Protein AF-A0A350IXM2-F1 (afdb_monomer)

Sequence (153 aa):
MNRRLKMILTVLIIACGFTACWDAEQNRNKVTGVLQDESRSVVMELSAFDDQLTGILQTTTVLLDGYDQEALDQIYAQMEDTLDRYDGLHGVSCLYDSSDQKIVEIVDIDLQQVDLKMLQKEGILSFGTNTIPDGLSLSSSKEYLSNLGFVFD

Foldseek 3Di:
DDDPPPPPPPPPPPPPDPPPPVPVQPQWDWKWWWDDDPFKIKIWIFTDRPFFTFKIKIKIKGFCPPPDPVNVVVVVVVLVVVQVLQPPFWQWDWDWDDDPTMIIIIIMGGPVTGDQVSCVVSVVDDPVDPDDDPGDTNVVVVVVVVVVVIDMD

Nearest PDB structures (foldseek):
  2joe-assembly1_A  TM=8.025E-01  e=1.676E-05  Escherichia coli
  7du8-assembly1_A  TM=4.655E-01  e=2.274E-01  Homo sapiens
  7ju6-assembly1_A  TM=4.161E-01  e=2.403E-01  Homo sapiens
  6e95-assembly1_A  TM=3.811E-01  e=1.237E-01  Saccharomyces cerevisiae S288C
  2ivu-assembly1_A-2  TM=3.905E-01  e=3.350E-01  Homo sapiens

Solvent-accessible surface area (backbone atoms only — not comparable to full-atom values): 9037 Å² total; per-residue (Å²): 134,91,77,80,80,74,81,76,83,73,82,76,79,73,82,73,81,77,90,78,54,82,79,74,53,78,71,43,52,73,48,50,30,42,35,75,61,98,52,39,38,38,38,37,38,42,30,15,50,88,54,40,46,43,31,39,38,36,38,39,37,37,50,44,81,93,59,51,72,70,58,49,52,52,51,52,52,53,48,52,59,47,47,63,69,44,53,92,41,58,40,45,47,74,48,77,50,79,55,95,58,33,40,36,39,38,38,40,36,36,57,82,59,40,57,69,68,55,36,40,74,73,65,76,44,80,74,94,54,96,63,82,65,97,65,51,43,44,66,61,48,51,51,54,40,41,76,73,59,31,48,67,122

pLDDT: mean 78.03, std 19.32, range [28.75, 94.19]

Mean predicted aligned error: 9.98 Å

Structure (mmCIF, N/CA/C/O backbone):
data_AF-A0A350IXM2-F1
#
_entry.id   AF-A0A350IXM2-F1
#
loop_
_atom_site.group_PDB
_atom_site.id
_atom_site.type_symbol
_atom_site.label_atom_id
_atom_site.label_alt_id
_atom_site.label_comp_id
_atom_site.label_asym_id
_atom_site.label_entity_id
_atom_site.label_seq_id
_atom_site.pdbx_PDB_ins_code
_atom_site.Cartn_x
_atom_site.Cartn_y
_atom_site.Cartn_z
_atom_site.occupancy
_atom_site.B_iso_or_equiv
_atom_site.auth_seq_id
_atom_site.auth_comp_id
_atom_site.auth_asym_id
_atom_site.auth_atom_id
_atom_site.pdbx_PDB_model_num
ATOM 1 N N . MET A 1 1 ? -39.084 -5.644 18.969 1.00 32.41 1 MET A N 1
ATOM 2 C CA . MET A 1 1 ? -38.897 -7.101 18.806 1.00 32.41 1 MET A CA 1
ATOM 3 C C . MET A 1 1 ? -37.463 -7.316 18.363 1.00 32.41 1 MET A C 1
ATOM 5 O O . MET A 1 1 ? -37.099 -6.903 17.273 1.00 32.41 1 MET A O 1
ATOM 9 N N . ASN A 1 2 ? -36.643 -7.827 19.277 1.00 34.50 2 ASN A N 1
ATOM 10 C CA . ASN A 1 2 ? -35.192 -7.926 19.151 1.00 34.50 2 ASN A CA 1
ATOM 11 C C . ASN A 1 2 ? -34.802 -8.912 18.046 1.00 34.50 2 ASN A C 1
ATOM 13 O O . ASN A 1 2 ? -35.126 -10.095 18.143 1.00 34.50 2 ASN A O 1
ATOM 17 N N . ARG A 1 3 ? -34.027 -8.464 17.060 1.00 33.81 3 ARG A N 1
ATOM 18 C CA . ARG A 1 3 ? -33.154 -9.347 16.284 1.00 33.81 3 ARG A CA 1
ATOM 19 C C . ARG A 1 3 ? -31.732 -8.860 16.486 1.00 33.81 3 ARG A C 1
ATOM 21 O O . ARG A 1 3 ? -31.262 -7.959 15.811 1.00 33.81 3 ARG A O 1
ATOM 28 N N . ARG A 1 4 ? -31.109 -9.436 17.515 1.00 33.31 4 ARG A N 1
ATOM 29 C CA . ARG A 1 4 ? -29.679 -9.332 17.786 1.00 33.31 4 ARG A CA 1
ATOM 30 C C . ARG A 1 4 ? -28.943 -9.765 16.520 1.00 33.31 4 ARG A C 1
ATOM 32 O O . ARG A 1 4 ? -29.019 -10.942 16.164 1.00 33.31 4 ARG A O 1
ATOM 39 N N . LEU A 1 5 ? -28.297 -8.816 15.849 1.00 32.78 5 LEU A N 1
ATOM 40 C CA . LEU A 1 5 ? -27.313 -9.081 14.812 1.00 32.78 5 LEU A CA 1
ATOM 41 C C . LEU A 1 5 ? -26.166 -9.802 15.527 1.00 32.78 5 LEU A C 1
ATOM 43 O O . LEU A 1 5 ? -25.426 -9.214 16.310 1.00 32.78 5 LEU A O 1
ATOM 47 N N . LYS A 1 6 ? -26.141 -11.131 15.417 1.00 31.08 6 LYS A N 1
ATOM 48 C CA . LYS A 1 6 ? -25.039 -11.927 15.942 1.00 31.08 6 LYS A CA 1
ATOM 49 C C . LYS A 1 6 ? -23.848 -11.626 15.043 1.00 31.08 6 LYS A C 1
ATOM 51 O O . LYS A 1 6 ? -23.822 -12.093 13.913 1.00 31.08 6 LYS A O 1
ATOM 56 N N . MET A 1 7 ? -22.928 -10.824 15.564 1.00 34.19 7 MET A N 1
ATOM 57 C CA . MET A 1 7 ? -21.559 -10.650 15.095 1.00 34.19 7 MET A CA 1
ATOM 58 C C . MET A 1 7 ? -20.951 -12.052 14.936 1.00 34.19 7 MET A C 1
ATOM 60 O O . MET A 1 7 ? -20.631 -12.723 15.920 1.00 34.19 7 MET A O 1
ATOM 64 N N . ILE A 1 8 ? -20.941 -12.571 13.707 1.00 36.84 8 ILE A N 1
ATOM 65 C CA . ILE A 1 8 ? -20.264 -13.825 13.387 1.00 36.84 8 ILE A CA 1
ATOM 66 C C . ILE A 1 8 ? -18.793 -13.450 13.253 1.00 36.84 8 ILE A C 1
ATOM 68 O O . ILE A 1 8 ? -18.336 -13.031 12.195 1.00 36.84 8 ILE A O 1
ATOM 72 N N . LEU A 1 9 ? -18.082 -13.587 14.369 1.00 36.12 9 LEU A N 1
ATOM 73 C CA . LEU A 1 9 ? -16.632 -13.657 14.440 1.00 36.12 9 LEU A CA 1
ATOM 74 C C . LEU A 1 9 ? -16.180 -14.882 13.625 1.00 36.12 9 LEU A C 1
ATOM 76 O O . LEU A 1 9 ? -16.001 -15.975 14.165 1.00 36.12 9 LEU A O 1
ATOM 80 N N . THR A 1 10 ? -16.068 -14.728 12.307 1.00 34.91 10 THR A N 1
ATOM 81 C CA . THR A 1 10 ? -15.399 -15.715 11.458 1.00 34.91 10 THR A CA 1
ATOM 82 C C . THR A 1 10 ? -13.919 -15.393 11.518 1.00 34.91 10 THR A C 1
ATOM 84 O O . THR A 1 10 ? -13.411 -14.596 10.740 1.00 34.91 10 THR A O 1
ATOM 87 N N . VAL A 1 11 ? -13.236 -16.007 12.482 1.00 36.84 11 VAL A N 1
ATOM 88 C CA . VAL A 1 11 ? -11.777 -16.114 12.498 1.00 36.84 11 VAL A CA 1
ATOM 89 C C . VAL A 1 11 ? -11.377 -16.945 11.275 1.00 36.84 11 VAL A C 1
ATOM 91 O O . VAL A 1 11 ? -11.243 -18.166 11.342 1.00 36.84 11 VAL A O 1
ATOM 94 N N . LEU A 1 12 ? -11.247 -16.289 10.124 1.00 28.75 12 LEU A N 1
ATOM 95 C CA . LEU A 1 12 ? -10.567 -16.824 8.953 1.00 28.75 12 LEU A CA 1
ATOM 96 C C . LEU A 1 12 ? -9.069 -16.643 9.197 1.00 28.75 12 LEU A C 1
ATOM 98 O O . LEU A 1 12 ? -8.420 -15.779 8.622 1.00 28.75 12 LEU A O 1
ATOM 102 N N . ILE A 1 13 ? -8.505 -17.500 10.058 1.00 38.59 13 ILE A N 1
ATOM 103 C CA . ILE A 1 13 ? -7.075 -17.816 9.994 1.00 38.59 13 ILE A CA 1
ATOM 104 C C . ILE A 1 13 ? -6.891 -18.593 8.691 1.00 38.59 13 ILE A C 1
ATOM 106 O O . ILE A 1 13 ? -6.834 -19.822 8.662 1.00 38.59 13 ILE A O 1
ATOM 110 N N . ILE A 1 14 ? -6.846 -17.863 7.582 1.00 37.28 14 ILE A N 1
ATOM 111 C CA . ILE A 1 14 ? -6.177 -18.339 6.391 1.00 37.28 14 ILE A CA 1
ATOM 112 C C . ILE A 1 14 ? -4.697 -18.084 6.657 1.00 37.28 14 ILE A C 1
ATOM 114 O O . ILE A 1 14 ? -4.131 -17.052 6.312 1.00 37.28 14 ILE A O 1
ATOM 118 N N . ALA A 1 15 ? -4.065 -19.058 7.308 1.00 39.84 15 ALA A N 1
ATOM 119 C CA . ALA A 1 15 ? -2.632 -19.258 7.201 1.00 39.84 15 ALA A CA 1
ATOM 120 C C . ALA A 1 15 ? -2.325 -19.677 5.750 1.00 39.84 15 ALA A C 1
ATOM 122 O O . ALA A 1 15 ? -2.051 -20.842 5.471 1.00 39.84 15 ALA A O 1
ATOM 123 N N . CYS A 1 16 ? -2.436 -18.743 4.802 1.00 38.12 16 CYS A N 1
ATOM 124 C CA . CYS A 1 16 ? -1.935 -18.935 3.449 1.00 38.12 16 CYS A CA 1
ATOM 125 C C . CYS A 1 16 ? -0.438 -18.674 3.495 1.00 38.12 16 CYS A C 1
ATOM 127 O O . CYS A 1 16 ? 0.036 -17.554 3.329 1.00 38.12 16 CYS A O 1
ATOM 129 N N . GLY A 1 17 ? 0.308 -19.745 3.748 1.00 44.34 17 GLY A N 1
ATOM 130 C CA . GLY A 1 17 ? 1.700 -19.795 3.357 1.00 44.34 17 GLY A CA 1
ATOM 131 C C . GLY A 1 17 ? 1.810 -19.540 1.855 1.00 44.34 17 GLY A C 1
ATOM 132 O O . GLY A 1 17 ? 1.419 -20.381 1.054 1.00 44.34 17 GLY A O 1
ATOM 133 N N . PHE A 1 18 ? 2.396 -18.406 1.493 1.00 39.88 18 PHE A N 1
ATOM 134 C CA . PHE A 1 18 ? 3.060 -18.215 0.209 1.00 39.88 18 PHE A CA 1
ATOM 135 C C . PHE A 1 18 ? 4.570 -18.118 0.443 1.00 39.88 18 PHE A C 1
ATOM 137 O O . PHE A 1 18 ? 5.228 -17.161 0.064 1.00 39.88 18 PHE A O 1
ATOM 144 N N . THR A 1 19 ? 5.166 -19.156 1.037 1.00 39.72 19 THR A N 1
ATOM 145 C CA . THR A 1 19 ? 6.599 -19.424 0.838 1.00 39.72 19 THR A CA 1
ATOM 146 C C . THR A 1 19 ? 6.764 -20.161 -0.490 1.00 39.72 19 THR A C 1
ATOM 148 O O . THR A 1 19 ? 7.110 -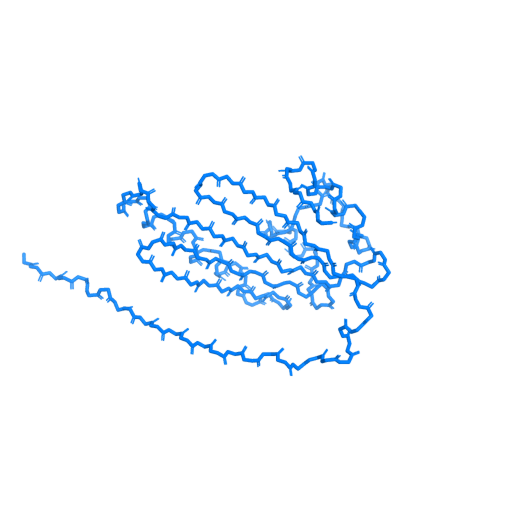21.341 -0.528 1.00 39.72 19 THR A O 1
ATOM 151 N N . ALA A 1 20 ? 6.428 -19.495 -1.589 1.00 41.78 20 ALA A N 1
ATOM 152 C CA . ALA A 1 20 ? 6.587 -20.035 -2.933 1.00 41.78 20 ALA A CA 1
ATOM 153 C C . ALA A 1 20 ? 7.140 -18.967 -3.881 1.00 41.78 20 ALA A C 1
ATOM 155 O O . ALA A 1 20 ? 6.554 -18.699 -4.918 1.00 41.78 20 ALA A O 1
ATOM 156 N N . CYS A 1 21 ? 8.277 -18.362 -3.516 1.00 43.97 21 CYS A N 1
ATOM 157 C CA . CYS A 1 21 ? 9.239 -17.801 -4.474 1.00 43.97 21 CYS A CA 1
ATOM 158 C C . CYS A 1 21 ? 10.610 -17.518 -3.822 1.00 43.97 21 CYS A C 1
ATOM 160 O O . CYS A 1 21 ? 11.189 -16.453 -3.992 1.00 43.97 21 CYS A O 1
ATOM 162 N N . TRP A 1 22 ? 11.157 -18.486 -3.074 1.00 42.41 22 TRP A N 1
ATOM 163 C CA . TRP A 1 22 ? 12.416 -18.321 -2.321 1.00 42.41 22 TRP A CA 1
ATOM 164 C C . TRP A 1 22 ? 13.638 -17.956 -3.195 1.00 42.41 22 TRP A C 1
ATOM 166 O O . TRP A 1 22 ? 14.584 -17.350 -2.701 1.00 42.41 22 TRP A O 1
ATOM 176 N N . ASP A 1 23 ? 13.632 -18.283 -4.491 1.00 38.38 23 ASP A N 1
ATOM 177 C CA . ASP A 1 23 ? 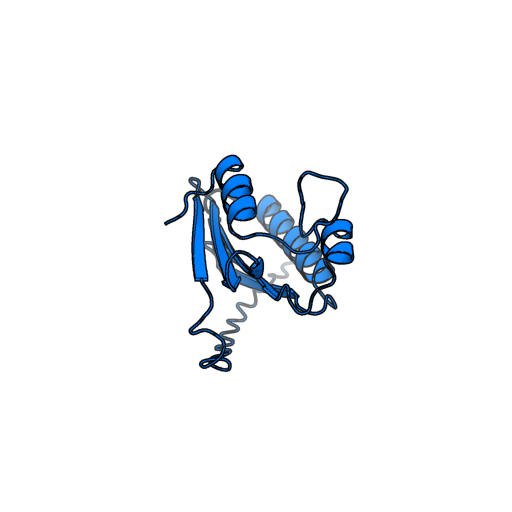14.802 -18.089 -5.367 1.00 38.38 23 ASP A CA 1
ATOM 178 C C . ASP A 1 23 ? 14.772 -16.764 -6.162 1.00 38.38 23 ASP A C 1
ATOM 180 O O . ASP A 1 23 ? 15.815 -16.222 -6.515 1.00 38.38 23 ASP A O 1
ATOM 184 N N . ALA A 1 24 ? 13.589 -16.174 -6.389 1.00 47.06 24 ALA A N 1
ATOM 185 C CA . ALA A 1 24 ? 13.444 -14.865 -7.050 1.00 47.06 24 ALA A CA 1
ATOM 186 C C . ALA A 1 24 ? 13.538 -13.678 -6.069 1.00 47.06 24 ALA A C 1
ATOM 188 O O . ALA A 1 24 ? 13.620 -12.518 -6.472 1.00 47.06 24 ALA A O 1
ATOM 189 N N . GLU A 1 25 ? 13.491 -13.952 -4.767 1.00 52.06 25 GLU A N 1
ATOM 190 C CA . GLU A 1 25 ? 13.452 -12.941 -3.711 1.00 52.06 25 GLU A CA 1
ATOM 191 C C . GLU A 1 25 ? 14.849 -12.506 -3.242 1.00 52.06 25 GLU A C 1
ATOM 193 O O . GLU A 1 25 ? 15.000 -11.395 -2.744 1.00 52.06 25 GLU A O 1
ATOM 198 N N . GLN A 1 26 ? 15.894 -13.310 -3.491 1.00 47.72 26 GLN A N 1
ATOM 199 C CA . GLN A 1 26 ? 17.263 -13.009 -3.039 1.00 47.72 26 GLN A CA 1
ATOM 200 C C . GLN A 1 26 ? 17.929 -11.804 -3.725 1.00 47.72 26 GLN A C 1
ATOM 202 O O . GLN A 1 26 ? 18.882 -11.264 -3.173 1.00 47.72 26 GLN A O 1
ATOM 207 N N . ASN A 1 27 ? 17.439 -11.358 -4.887 1.00 53.19 27 ASN A N 1
ATOM 208 C CA . ASN A 1 27 ? 18.012 -10.220 -5.624 1.00 53.19 27 ASN A CA 1
ATOM 209 C C . ASN A 1 27 ? 17.127 -8.966 -5.606 1.00 53.19 27 ASN A C 1
ATOM 211 O O . ASN A 1 27 ? 17.398 -8.023 -6.349 1.00 53.19 27 ASN A O 1
ATOM 215 N N . ARG A 1 28 ? 16.051 -8.952 -4.807 1.00 67.81 28 ARG A N 1
ATOM 216 C CA . ARG A 1 28 ? 15.182 -7.779 -4.705 1.00 67.81 28 ARG A CA 1
ATOM 217 C C . ARG A 1 28 ? 15.594 -6.912 -3.525 1.00 67.81 28 ARG A C 1
ATOM 219 O O . ARG A 1 28 ? 15.583 -7.360 -2.382 1.00 67.81 28 ARG A O 1
ATOM 226 N N . ASN A 1 29 ? 15.924 -5.658 -3.814 1.00 81.81 29 ASN A N 1
ATOM 227 C CA . ASN A 1 29 ? 16.052 -4.630 -2.794 1.00 81.81 29 ASN A CA 1
ATOM 228 C C . ASN A 1 29 ? 14.665 -4.425 -2.181 1.00 81.81 29 ASN A C 1
ATOM 230 O O . ASN A 1 29 ? 13.717 -4.114 -2.904 1.00 81.81 29 ASN A O 1
ATOM 234 N N . LYS A 1 30 ? 14.544 -4.614 -0.868 1.00 88.12 30 LYS A N 1
ATOM 235 C CA . LYS A 1 30 ? 13.342 -4.270 -0.110 1.00 88.12 30 LYS A CA 1
ATOM 236 C C . LYS A 1 30 ? 13.646 -3.066 0.765 1.00 88.12 30 LYS A C 1
ATOM 238 O O . LYS A 1 30 ? 14.676 -3.047 1.433 1.00 88.12 30 LYS A O 1
ATOM 243 N N . VAL A 1 31 ? 12.766 -2.074 0.736 1.00 91.56 31 VAL A N 1
ATOM 244 C CA . VAL A 1 31 ? 12.837 -0.902 1.616 1.00 91.56 31 VAL A CA 1
ATOM 245 C C . VAL A 1 31 ? 11.486 -0.740 2.287 1.00 91.56 31 VAL A C 1
ATOM 247 O O . VAL A 1 31 ? 10.459 -0.863 1.616 1.00 91.56 31 VAL A O 1
ATOM 250 N N . THR A 1 32 ? 11.493 -0.442 3.583 1.00 93.50 32 THR A N 1
ATOM 251 C CA . THR A 1 32 ? 10.269 -0.293 4.365 1.00 93.50 32 THR A CA 1
ATOM 252 C C . THR A 1 32 ? 10.090 1.157 4.780 1.00 93.50 32 THR A C 1
ATOM 254 O O . THR A 1 32 ? 10.948 1.745 5.430 1.00 93.50 32 THR A O 1
ATOM 257 N N . GLY A 1 33 ? 8.965 1.747 4.392 1.00 91.19 33 GLY A N 1
ATOM 258 C CA . GLY A 1 33 ? 8.527 3.059 4.845 1.00 91.19 33 GLY A CA 1
ATOM 259 C C . GLY A 1 33 ? 7.405 2.930 5.865 1.00 91.19 33 GLY A C 1
ATOM 260 O O . GLY A 1 33 ? 6.499 2.117 5.690 1.00 91.19 33 GLY A O 1
ATOM 261 N N . VAL A 1 34 ? 7.417 3.769 6.896 1.00 94.19 34 VAL A N 1
ATOM 262 C CA . VAL A 1 34 ? 6.344 3.844 7.894 1.00 94.19 34 VAL A CA 1
ATOM 263 C C . VAL A 1 34 ? 5.807 5.267 7.977 1.00 94.19 34 VAL A C 1
ATOM 265 O O . VAL A 1 34 ? 6.568 6.220 8.136 1.00 94.19 34 VAL A O 1
ATOM 268 N N . LEU A 1 35 ? 4.487 5.405 7.899 1.00 91.56 35 LEU A N 1
ATOM 269 C CA . LEU A 1 35 ? 3.744 6.614 8.237 1.00 91.56 35 LEU A CA 1
ATOM 270 C C . LEU A 1 35 ? 2.846 6.286 9.429 1.00 91.56 35 LEU A C 1
ATOM 272 O O . LEU A 1 35 ? 2.019 5.382 9.344 1.00 91.56 35 LEU A O 1
ATOM 276 N N . GLN A 1 36 ? 3.001 7.001 10.539 1.00 92.19 36 GLN A N 1
ATOM 277 C CA . GLN A 1 36 ? 2.268 6.701 11.766 1.00 92.19 36 GLN A CA 1
ATOM 278 C C . GLN A 1 36 ? 1.753 7.970 12.445 1.00 92.19 36 GLN A C 1
ATOM 280 O O . GLN A 1 36 ? 2.505 8.923 12.649 1.00 92.19 36 GLN A O 1
ATOM 285 N N . ASP A 1 37 ? 0.481 7.937 12.834 1.00 88.81 37 ASP A N 1
ATOM 286 C CA . ASP A 1 37 ? -0.156 8.873 13.758 1.00 88.81 37 ASP A CA 1
ATOM 287 C C . ASP A 1 37 ? -0.729 8.125 14.983 1.00 88.81 37 ASP A C 1
ATOM 289 O O . ASP A 1 37 ? -0.468 6.936 15.181 1.00 88.81 37 ASP A O 1
ATOM 293 N N . GLU A 1 38 ? -1.460 8.829 15.854 1.00 87.50 38 GLU A N 1
ATOM 294 C CA . GLU A 1 38 ? -1.985 8.274 17.112 1.00 87.50 38 GLU A CA 1
ATOM 295 C C . GLU A 1 38 ? -2.981 7.118 16.914 1.00 87.50 38 GLU A C 1
ATOM 297 O O . GLU A 1 38 ? -3.079 6.238 17.769 1.00 87.50 38 GLU A O 1
ATOM 302 N N . SER A 1 39 ? -3.712 7.104 15.798 1.00 86.31 39 SER A N 1
ATOM 303 C CA . SER A 1 39 ? -4.822 6.175 15.541 1.00 86.31 39 SER A CA 1
ATOM 304 C C . SER A 1 39 ? -4.595 5.274 14.330 1.00 86.31 39 SER A C 1
ATOM 306 O O . SER A 1 39 ? -5.294 4.274 14.164 1.00 86.31 39 SER A O 1
ATOM 308 N N . ARG A 1 40 ? -3.616 5.603 13.487 1.00 89.69 40 ARG A N 1
ATOM 309 C CA . ARG A 1 40 ? -3.357 4.930 12.222 1.00 89.69 40 ARG A CA 1
ATOM 310 C C . ARG A 1 40 ? -1.866 4.703 12.008 1.00 89.69 40 ARG A C 1
ATOM 312 O O . ARG A 1 40 ? -1.034 5.572 12.247 1.00 89.69 40 ARG A O 1
ATOM 319 N N . SER A 1 41 ? -1.537 3.530 11.484 1.00 93.06 41 SER A N 1
ATOM 320 C CA . SER A 1 41 ? -0.210 3.207 10.966 1.00 93.06 41 SER A CA 1
ATOM 321 C C . SER A 1 41 ? -0.337 2.694 9.539 1.00 93.06 41 SER A C 1
ATOM 323 O O . SER A 1 41 ? -1.229 1.904 9.243 1.00 93.06 41 SER A O 1
ATOM 325 N N . VAL A 1 42 ? 0.534 3.152 8.649 1.00 92.88 42 VAL A N 1
ATOM 326 C CA . VAL A 1 42 ? 0.679 2.644 7.288 1.00 92.88 42 VAL A CA 1
ATOM 327 C C . VAL A 1 42 ? 2.126 2.216 7.114 1.00 92.88 42 VAL A C 1
ATOM 329 O O . VAL A 1 42 ? 3.040 3.034 7.209 1.00 92.88 42 VAL A O 1
ATOM 332 N N . VAL A 1 43 ? 2.331 0.932 6.853 1.00 93.31 43 VAL A N 1
ATOM 333 C CA . VAL A 1 43 ? 3.634 0.357 6.515 1.00 93.31 43 VAL A CA 1
ATOM 334 C C . VAL A 1 43 ? 3.631 0.045 5.027 1.00 93.31 43 VAL A C 1
ATOM 336 O O . VAL A 1 43 ? 2.710 -0.606 4.545 1.00 93.31 43 VAL A O 1
ATOM 339 N N . MET A 1 44 ? 4.640 0.517 4.303 1.00 92.38 44 MET A N 1
ATOM 340 C CA . MET A 1 44 ? 4.830 0.233 2.885 1.00 92.38 44 MET A CA 1
ATOM 341 C C . MET A 1 44 ? 6.169 -0.446 2.651 1.00 92.38 44 MET A C 1
ATOM 343 O O . MET A 1 44 ? 7.217 0.152 2.880 1.00 92.38 44 MET A O 1
ATOM 347 N N . GLU A 1 45 ? 6.133 -1.674 2.151 1.00 93.50 45 GLU A N 1
ATOM 348 C CA . GLU A 1 45 ? 7.309 -2.392 1.682 1.00 93.50 45 GLU A CA 1
ATOM 349 C C . GLU A 1 45 ? 7.398 -2.271 0.160 1.00 93.50 45 GLU A C 1
ATOM 351 O O . GLU A 1 45 ? 6.501 -2.681 -0.581 1.00 93.50 45 GLU A O 1
ATOM 356 N N . LEU A 1 46 ? 8.500 -1.699 -0.317 1.00 92.50 46 LEU A N 1
ATOM 357 C CA . LEU A 1 46 ? 8.784 -1.531 -1.737 1.00 92.50 46 LEU A CA 1
ATOM 358 C C . LEU A 1 46 ? 9.819 -2.566 -2.163 1.00 92.50 46 LEU A C 1
ATOM 360 O O . LEU A 1 46 ? 10.947 -2.546 -1.673 1.00 92.50 46 LEU A O 1
ATOM 364 N N . SER A 1 47 ? 9.447 -3.449 -3.089 1.00 92.69 47 SER A N 1
ATOM 365 C CA . SER A 1 47 ? 10.351 -4.450 -3.664 1.00 92.69 47 SER A CA 1
ATOM 366 C C . SER A 1 47 ? 10.843 -3.992 -5.030 1.00 92.69 47 SER A C 1
ATOM 368 O O . SER A 1 47 ? 10.029 -3.728 -5.912 1.00 92.69 47 SER A O 1
ATOM 370 N N . ALA A 1 48 ? 12.154 -3.960 -5.256 1.00 91.81 48 ALA A N 1
ATOM 371 C CA . ALA A 1 48 ? 12.761 -3.493 -6.503 1.00 91.81 48 ALA A CA 1
ATOM 372 C C . ALA A 1 48 ? 13.860 -4.428 -7.015 1.00 91.81 48 ALA A C 1
ATOM 374 O O . ALA A 1 48 ? 14.563 -5.054 -6.226 1.00 91.81 48 ALA A O 1
ATOM 375 N N . PHE A 1 49 ? 14.045 -4.475 -8.333 1.00 90.25 49 PHE A N 1
ATOM 376 C CA . PHE A 1 49 ? 15.261 -4.988 -8.961 1.00 90.25 49 PHE A CA 1
ATOM 377 C C . PHE A 1 49 ? 16.042 -3.794 -9.516 1.00 90.25 49 PHE A C 1
ATOM 379 O O . PHE A 1 49 ? 15.479 -2.982 -10.252 1.00 90.25 49 PHE A O 1
ATOM 386 N N . ASP A 1 50 ? 17.309 -3.655 -9.126 1.00 88.75 50 ASP A N 1
ATOM 387 C CA . ASP A 1 50 ? 18.067 -2.408 -9.267 1.00 88.75 50 ASP A CA 1
ATOM 388 C C . ASP A 1 50 ? 17.292 -1.214 -8.669 1.00 88.75 50 ASP A C 1
ATOM 390 O O . ASP A 1 50 ? 17.041 -1.193 -7.460 1.00 88.75 50 ASP A O 1
ATOM 394 N N . ASP A 1 51 ? 16.899 -0.241 -9.496 1.00 90.06 51 ASP A N 1
ATOM 395 C CA . ASP A 1 51 ? 16.061 0.900 -9.106 1.00 90.06 51 ASP A CA 1
ATOM 396 C C . ASP A 1 51 ? 14.622 0.775 -9.626 1.00 90.06 51 ASP A C 1
ATOM 398 O O . ASP A 1 51 ? 13.843 1.696 -9.452 1.00 90.06 51 ASP A O 1
ATOM 402 N N . GLN A 1 52 ? 14.230 -0.330 -10.265 1.00 90.31 52 GLN A N 1
ATOM 403 C CA . GLN A 1 52 ? 12.875 -0.504 -10.791 1.00 90.31 52 GLN A CA 1
ATOM 404 C C . GLN A 1 52 ? 12.007 -1.284 -9.801 1.00 90.31 52 GLN A C 1
ATOM 406 O O . GLN A 1 52 ? 12.316 -2.427 -9.457 1.00 90.31 52 GLN A O 1
ATOM 411 N N . LEU A 1 53 ? 10.892 -0.694 -9.363 1.00 90.50 53 LEU A N 1
ATOM 412 C CA . LEU A 1 53 ? 9.916 -1.374 -8.520 1.00 90.50 53 LEU A CA 1
ATOM 413 C C . LEU A 1 53 ? 9.300 -2.570 -9.252 1.00 90.50 53 LEU A C 1
ATOM 415 O O . LEU A 1 53 ? 8.948 -2.522 -10.429 1.00 90.50 53 LEU A O 1
ATOM 419 N N . THR A 1 54 ? 9.145 -3.640 -8.490 1.00 91.31 54 THR A N 1
ATOM 420 C CA . THR A 1 54 ? 8.563 -4.921 -8.893 1.00 91.31 54 THR A CA 1
ATOM 421 C C . THR A 1 54 ? 7.361 -5.296 -8.037 1.00 91.31 54 THR A C 1
ATOM 423 O O . THR A 1 54 ? 6.536 -6.075 -8.490 1.00 91.31 54 THR A O 1
ATOM 426 N N . GLY A 1 55 ? 7.225 -4.727 -6.837 1.00 91.75 55 GLY A N 1
ATOM 427 C CA . GLY A 1 55 ? 6.063 -4.957 -5.991 1.00 91.75 55 GLY A CA 1
ATOM 428 C C . GLY A 1 55 ? 5.916 -3.918 -4.889 1.00 91.75 55 GLY A C 1
ATOM 429 O O . GLY A 1 55 ? 6.895 -3.272 -4.498 1.00 91.75 55 GLY A O 1
ATOM 430 N N . ILE A 1 56 ? 4.685 -3.771 -4.412 1.00 91.94 56 ILE A N 1
ATOM 431 C CA . ILE A 1 56 ? 4.306 -2.896 -3.302 1.00 91.94 56 ILE A CA 1
ATOM 432 C C . ILE A 1 56 ? 3.445 -3.719 -2.350 1.00 91.94 56 ILE A C 1
ATOM 434 O O . ILE A 1 56 ? 2.408 -4.227 -2.764 1.00 91.94 56 ILE A O 1
ATOM 438 N N . LEU A 1 57 ? 3.842 -3.795 -1.081 1.00 93.31 57 LEU A N 1
ATOM 439 C CA . LEU A 1 57 ? 2.992 -4.305 -0.010 1.00 93.31 57 LEU A CA 1
ATOM 440 C C . LEU A 1 57 ? 2.663 -3.157 0.941 1.00 93.31 57 LEU A C 1
ATOM 442 O O . LEU A 1 57 ? 3.548 -2.618 1.600 1.00 93.31 57 LEU A O 1
ATOM 446 N N . GLN A 1 58 ? 1.391 -2.785 1.023 1.00 91.81 58 GLN A N 1
ATOM 447 C CA . GLN A 1 58 ? 0.891 -1.803 1.975 1.00 91.81 58 GLN A CA 1
ATOM 448 C C . GLN A 1 58 ? 0.115 -2.515 3.078 1.00 91.81 58 GLN A C 1
ATOM 450 O O . GLN A 1 58 ? -0.814 -3.266 2.805 1.00 91.81 58 GLN A O 1
ATOM 455 N N . THR A 1 59 ? 0.453 -2.233 4.331 1.00 92.25 59 THR A N 1
ATOM 456 C CA . THR A 1 59 ? -0.338 -2.626 5.496 1.00 92.25 59 THR A CA 1
ATOM 457 C C . THR A 1 59 ? -0.842 -1.376 6.205 1.00 92.25 59 THR A C 1
ATOM 459 O O . THR A 1 59 ? -0.052 -0.646 6.804 1.00 92.25 59 THR A O 1
ATOM 462 N N . THR A 1 60 ? -2.150 -1.130 6.168 1.00 90.94 60 THR A N 1
ATOM 463 C CA . THR A 1 60 ? -2.796 -0.065 6.946 1.00 90.94 60 THR A CA 1
ATOM 464 C C . THR A 1 60 ? -3.393 -0.669 8.210 1.00 90.94 60 THR A C 1
ATOM 466 O O . THR A 1 60 ? -4.176 -1.604 8.141 1.00 90.94 60 THR A O 1
ATOM 469 N N . THR A 1 61 ? -3.073 -0.131 9.380 1.00 92.19 61 THR A N 1
ATOM 470 C CA . THR A 1 61 ? -3.731 -0.460 10.649 1.00 92.19 61 THR A CA 1
ATOM 471 C C . THR A 1 61 ? -4.455 0.770 11.174 1.00 92.19 61 THR A C 1
ATOM 473 O O . THR A 1 61 ? -3.840 1.826 11.300 1.00 92.19 61 THR A O 1
ATOM 476 N N . VAL A 1 62 ? -5.731 0.625 11.521 1.00 90.50 62 VAL A N 1
ATOM 477 C CA . VAL A 1 62 ? -6.554 1.657 12.164 1.00 90.50 62 VAL A CA 1
ATOM 478 C C . VAL A 1 62 ? -7.005 1.139 13.524 1.00 90.50 62 VAL A C 1
ATOM 480 O O . VAL A 1 62 ? -7.601 0.066 13.611 1.00 90.50 62 VAL A O 1
ATOM 483 N N . LEU A 1 63 ? -6.706 1.881 14.587 1.00 91.69 63 LEU A N 1
ATOM 484 C CA . LEU A 1 63 ? -7.208 1.623 15.933 1.00 91.69 63 LEU A CA 1
ATOM 485 C C . LEU A 1 63 ? -8.638 2.156 16.050 1.00 91.69 63 LEU A C 1
ATOM 487 O O . LEU A 1 63 ? -8.921 3.274 15.630 1.00 91.69 63 LEU A O 1
ATOM 491 N N . LEU A 1 64 ? -9.529 1.357 16.634 1.00 89.31 64 LEU A N 1
ATOM 492 C CA . LEU A 1 64 ? -10.959 1.676 16.733 1.00 89.31 64 LEU A CA 1
ATOM 493 C C . LEU A 1 64 ? -11.338 2.394 18.033 1.00 89.31 64 LEU A C 1
ATOM 495 O O . LEU A 1 64 ? -12.517 2.656 18.272 1.00 89.31 64 LEU A O 1
ATOM 499 N N . ASP A 1 65 ? -10.363 2.708 18.888 1.00 88.62 65 ASP A N 1
ATOM 500 C CA . ASP A 1 65 ? -10.640 3.423 20.131 1.00 88.62 65 ASP A CA 1
ATOM 501 C C . ASP A 1 65 ? -11.215 4.816 19.833 1.00 88.62 65 ASP A C 1
ATOM 503 O O . ASP A 1 65 ? -10.690 5.562 19.007 1.00 88.62 65 ASP A O 1
ATOM 507 N N . GLY A 1 66 ? -12.328 5.152 20.485 1.00 83.00 66 GLY A N 1
ATOM 508 C CA . GLY A 1 66 ? -13.042 6.413 20.273 1.00 83.00 66 GLY A CA 1
ATOM 509 C C . GLY A 1 66 ? -13.989 6.467 19.066 1.00 83.00 66 GLY A C 1
ATOM 510 O O . GLY A 1 66 ? -14.642 7.496 18.890 1.00 83.00 66 GLY A O 1
ATOM 511 N N . TYR A 1 67 ? -14.125 5.395 18.276 1.00 85.81 67 TYR A N 1
ATOM 512 C CA . TYR A 1 67 ? -15.113 5.325 17.192 1.00 85.81 67 TYR A CA 1
ATOM 513 C C . TYR A 1 67 ? -16.485 4.890 17.721 1.00 85.81 67 TYR A C 1
ATOM 515 O O . TYR A 1 67 ? -16.601 3.940 18.498 1.00 85.81 67 TYR A O 1
ATOM 523 N N . ASP A 1 68 ? -17.542 5.577 17.286 1.00 89.31 68 ASP A N 1
ATOM 524 C CA . ASP A 1 68 ? -18.915 5.128 17.509 1.00 89.31 68 ASP A CA 1
ATOM 525 C C . ASP A 1 68 ? -19.377 4.156 16.410 1.00 89.31 68 ASP A C 1
ATOM 527 O O . ASP A 1 68 ? -18.694 3.931 15.410 1.00 89.31 68 ASP A O 1
ATOM 531 N N . GLN A 1 69 ? -20.550 3.548 16.602 1.00 87.00 69 GLN A N 1
ATOM 532 C CA . GLN A 1 69 ? -21.064 2.547 15.667 1.00 87.00 69 GLN A CA 1
ATOM 533 C C . GLN A 1 69 ? -21.323 3.120 14.266 1.00 87.00 69 GLN A C 1
ATOM 535 O O . GLN A 1 69 ? -21.138 2.406 13.289 1.00 87.00 69 GLN A O 1
ATOM 540 N N . GLU A 1 70 ? -21.731 4.387 14.152 1.00 90.62 70 GLU A N 1
ATOM 541 C CA . GLU A 1 70 ? -21.998 5.005 12.850 1.00 90.62 70 GLU A CA 1
ATOM 542 C C . GLU A 1 70 ? -20.694 5.201 12.069 1.00 90.62 70 GLU A C 1
ATOM 544 O O . GLU A 1 70 ? -20.628 4.881 10.882 1.00 90.62 70 GLU A O 1
ATOM 549 N N . ALA A 1 71 ? -19.636 5.653 12.743 1.00 86.56 71 ALA A N 1
ATOM 550 C CA . ALA A 1 71 ? -18.310 5.776 12.154 1.00 86.56 71 ALA A CA 1
ATOM 551 C C . ALA A 1 71 ? -17.729 4.406 11.760 1.00 86.56 71 ALA A C 1
ATOM 553 O O . ALA A 1 71 ? -17.135 4.275 10.691 1.00 86.56 71 ALA A O 1
ATOM 554 N N . LEU A 1 72 ? -17.936 3.371 12.582 1.00 86.38 72 LEU A N 1
ATOM 555 C CA . LEU A 1 72 ? -17.528 2.003 12.248 1.00 86.38 72 LEU A CA 1
ATOM 556 C C . LEU A 1 72 ? -18.266 1.468 11.016 1.00 86.38 72 LEU A C 1
ATOM 558 O O . LEU A 1 72 ? -17.628 0.912 10.126 1.00 86.38 72 LEU A O 1
ATOM 562 N N . ASP A 1 73 ? -19.582 1.670 10.928 1.00 88.31 73 ASP A N 1
ATOM 563 C CA . ASP A 1 73 ? -20.380 1.235 9.777 1.00 88.31 73 ASP A CA 1
ATOM 564 C C . ASP A 1 73 ? -19.910 1.917 8.478 1.00 88.31 73 ASP A C 1
ATOM 566 O O . ASP A 1 73 ? -19.844 1.275 7.429 1.00 88.31 73 ASP A O 1
ATOM 570 N N . GLN A 1 74 ? -19.516 3.195 8.545 1.00 87.75 74 GLN A N 1
ATOM 571 C CA . GLN A 1 74 ? -18.931 3.912 7.405 1.00 87.75 74 GLN A CA 1
ATOM 572 C C . GLN A 1 74 ? -17.576 3.337 6.984 1.00 87.75 74 GLN A C 1
ATOM 574 O O . GLN A 1 74 ? -17.326 3.191 5.788 1.00 87.75 74 GLN A O 1
ATOM 579 N N . ILE A 1 75 ? -16.717 2.982 7.944 1.00 85.75 75 ILE A N 1
A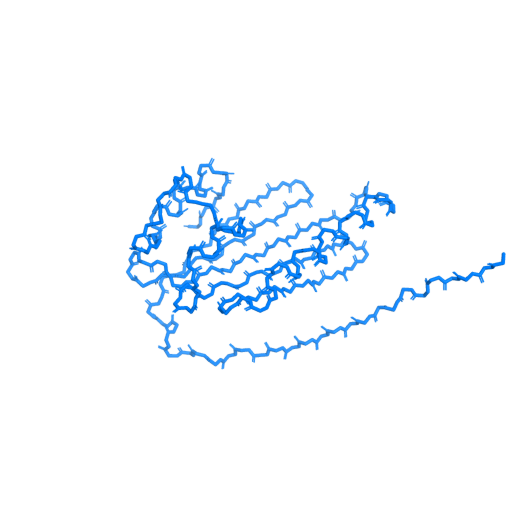TOM 580 C CA . ILE A 1 75 ? -15.429 2.346 7.645 1.00 85.75 75 ILE A CA 1
ATOM 581 C C . ILE A 1 75 ? -15.656 1.000 6.959 1.00 85.75 75 ILE A C 1
ATOM 583 O O . ILE A 1 75 ? -15.056 0.746 5.919 1.00 85.75 75 ILE A O 1
ATOM 587 N N . TYR A 1 76 ? -16.550 0.161 7.489 1.00 85.44 76 TYR A N 1
ATOM 588 C CA . TYR A 1 76 ? -16.837 -1.141 6.888 1.00 85.44 76 TYR A CA 1
ATOM 589 C C . TYR A 1 76 ? -17.423 -1.020 5.478 1.00 85.44 76 TYR A C 1
ATOM 591 O O . TYR A 1 76 ? -17.000 -1.757 4.591 1.00 85.44 76 TYR A O 1
ATOM 599 N N . ALA A 1 77 ? -18.315 -0.055 5.235 1.00 87.75 77 ALA A N 1
ATOM 600 C CA . ALA A 1 77 ? -18.815 0.215 3.887 1.00 87.75 77 ALA A CA 1
ATOM 601 C C . ALA A 1 77 ? -17.683 0.637 2.931 1.00 87.75 77 ALA A C 1
ATOM 603 O O . ALA A 1 77 ? -17.593 0.139 1.813 1.00 87.75 77 ALA A O 1
ATOM 604 N N . GLN A 1 78 ? -16.767 1.499 3.384 1.00 86.06 78 GLN A N 1
ATOM 605 C CA . GLN A 1 78 ? -15.618 1.918 2.577 1.00 86.06 78 GLN A CA 1
ATOM 606 C C . GLN A 1 78 ? -14.632 0.769 2.302 1.00 86.06 78 GLN A C 1
ATOM 608 O O . GLN A 1 78 ? -13.990 0.746 1.249 1.00 86.06 78 GLN A O 1
ATOM 613 N N . MET A 1 79 ? -14.505 -0.182 3.229 1.00 85.25 79 MET A N 1
ATOM 614 C CA . MET A 1 79 ? -13.707 -1.394 3.036 1.00 85.25 79 MET A CA 1
ATOM 615 C C . MET A 1 79 ? -14.316 -2.297 1.964 1.00 85.25 79 MET A C 1
ATOM 617 O O . MET A 1 79 ? -13.591 -2.746 1.081 1.00 85.25 79 MET A O 1
ATOM 621 N N . GLU A 1 80 ? -15.631 -2.530 2.001 1.00 85.44 80 GLU A N 1
ATOM 622 C CA . GLU A 1 80 ? -16.339 -3.290 0.959 1.00 85.44 80 GLU A CA 1
ATOM 623 C C . GLU A 1 80 ? -16.175 -2.625 -0.418 1.00 85.44 80 GLU A C 1
ATOM 625 O O . GLU A 1 80 ? -15.745 -3.284 -1.363 1.00 85.44 80 GLU A O 1
ATOM 630 N N . ASP A 1 81 ? -16.360 -1.303 -0.509 1.00 86.00 81 ASP A N 1
ATOM 631 C CA . ASP A 1 81 ? -16.133 -0.540 -1.747 1.00 86.00 81 ASP A CA 1
ATOM 632 C C . ASP A 1 81 ? -14.680 -0.639 -2.258 1.00 86.00 81 ASP A C 1
ATOM 634 O O . ASP A 1 81 ? -14.413 -0.505 -3.457 1.00 86.00 81 ASP A O 1
ATOM 638 N N . THR A 1 82 ? -13.711 -0.810 -1.354 1.00 82.50 82 THR A N 1
ATOM 639 C CA . THR A 1 82 ? -12.291 -0.954 -1.707 1.00 82.50 82 THR A CA 1
ATOM 640 C C . THR A 1 82 ? -11.983 -2.370 -2.186 1.00 82.50 82 THR A C 1
ATOM 642 O O . THR A 1 82 ? -11.302 -2.523 -3.201 1.00 82.50 82 THR A O 1
ATOM 645 N N . LEU A 1 83 ? -12.5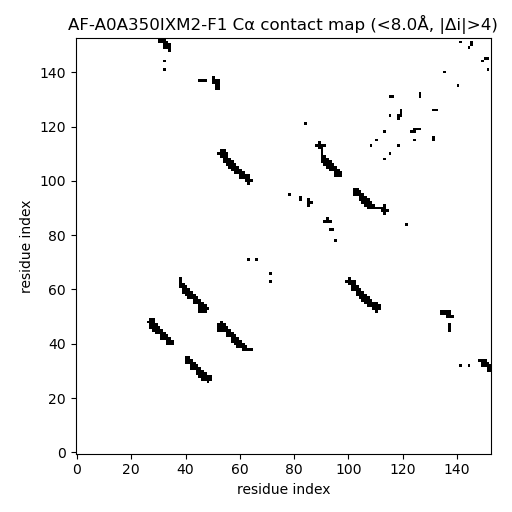34 -3.394 -1.523 1.00 84.94 83 LEU A N 1
ATOM 646 C CA . LEU A 1 83 ? -12.458 -4.785 -1.975 1.00 84.94 83 LEU A CA 1
ATOM 647 C C . LEU A 1 83 ? -13.023 -4.930 -3.388 1.00 84.94 83 LEU A C 1
ATOM 649 O O . LEU A 1 83 ? -12.338 -5.460 -4.258 1.00 84.94 83 LEU A O 1
ATOM 653 N N . ASP A 1 84 ? -14.218 -4.394 -3.632 1.00 86.12 84 ASP A N 1
ATOM 654 C CA . ASP A 1 84 ? -14.882 -4.457 -4.937 1.00 86.12 84 ASP A CA 1
ATOM 655 C C . ASP A 1 84 ? -14.076 -3.749 -6.033 1.00 86.12 84 ASP A C 1
ATOM 657 O O . ASP A 1 84 ? -14.079 -4.165 -7.190 1.00 86.12 84 ASP A O 1
ATOM 661 N N . ARG A 1 85 ? -13.349 -2.684 -5.678 1.00 83.50 85 ARG A N 1
ATOM 662 C CA . ARG A 1 85 ? -12.482 -1.969 -6.621 1.00 83.50 85 ARG A CA 1
ATOM 663 C C . ARG A 1 85 ? -11.249 -2.773 -7.007 1.00 83.50 85 ARG A C 1
ATOM 665 O O . ARG A 1 85 ? -10.751 -2.606 -8.117 1.00 83.50 85 ARG A O 1
ATOM 672 N N . TYR A 1 86 ? -10.712 -3.569 -6.084 1.00 83.69 86 TYR A N 1
ATOM 673 C CA . TYR A 1 86 ? -9.511 -4.371 -6.332 1.00 83.69 86 TYR A CA 1
ATOM 674 C C . TYR A 1 86 ? -9.872 -5.758 -6.880 1.00 83.69 86 TYR A C 1
ATOM 676 O O . TYR A 1 86 ? -9.015 -6.421 -7.466 1.00 83.69 86 TYR A O 1
ATOM 684 N N . ASP A 1 87 ? -11.132 -6.181 -6.743 1.00 84.31 87 ASP A N 1
ATOM 685 C CA . ASP A 1 87 ? -11.618 -7.438 -7.292 1.00 84.31 87 ASP A CA 1
ATOM 686 C C . ASP A 1 87 ? -11.484 -7.476 -8.821 1.00 84.31 87 ASP A C 1
ATOM 688 O O . ASP A 1 87 ? -11.736 -6.513 -9.548 1.00 84.31 87 ASP A O 1
ATOM 692 N N . GLY A 1 88 ? -11.023 -8.617 -9.328 1.00 82.31 88 GLY A N 1
ATOM 693 C CA . GLY A 1 88 ? -10.756 -8.814 -10.751 1.00 82.31 88 GLY A CA 1
ATOM 694 C C . GLY A 1 88 ? -9.539 -8.062 -11.312 1.00 82.31 88 GLY A C 1
ATOM 695 O O . GLY A 1 88 ? -9.217 -8.261 -12.489 1.00 82.31 88 GLY A O 1
ATOM 696 N N . LEU A 1 89 ? -8.825 -7.253 -10.517 1.00 86.50 89 LEU A N 1
ATOM 697 C CA . LEU A 1 89 ? -7.585 -6.615 -10.957 1.00 86.50 89 LEU A CA 1
ATOM 698 C C . LEU A 1 89 ? -6.426 -7.615 -10.898 1.00 86.50 89 LEU A C 1
ATOM 700 O O . LEU A 1 89 ? -5.975 -8.036 -9.835 1.00 86.50 89 LEU A O 1
ATOM 704 N N . HIS A 1 90 ? -5.918 -8.010 -12.065 1.00 89.50 90 HIS A N 1
ATOM 705 C CA . HIS A 1 90 ? -4.791 -8.936 -12.135 1.00 89.50 90 HIS A CA 1
ATOM 706 C C . HIS A 1 90 ? -3.540 -8.329 -11.487 1.00 89.50 90 HIS A C 1
ATOM 708 O O . HIS A 1 90 ? -3.181 -7.197 -11.800 1.00 89.50 90 HIS A O 1
ATOM 714 N N . GLY A 1 91 ? -2.886 -9.085 -10.601 1.00 87.25 91 GLY A N 1
ATOM 715 C CA . GLY A 1 91 ? -1.696 -8.638 -9.874 1.00 87.25 91 GLY A CA 1
ATOM 716 C C . GLY A 1 91 ? -1.977 -7.754 -8.655 1.00 87.25 91 GLY A C 1
ATOM 717 O O . GLY A 1 91 ? -1.023 -7.261 -8.067 1.00 87.25 91 GLY A O 1
ATOM 718 N N . VAL A 1 92 ? -3.240 -7.558 -8.255 1.00 89.88 92 VAL A N 1
ATOM 719 C CA . VAL A 1 92 ? -3.604 -6.876 -7.002 1.00 89.88 92 VAL A CA 1
ATOM 720 C C . VAL A 1 92 ? -4.324 -7.851 -6.076 1.00 89.88 92 VAL A C 1
ATOM 722 O O . VAL A 1 92 ? -5.202 -8.597 -6.505 1.00 89.88 92 VAL A O 1
ATOM 725 N N . SER A 1 93 ? -3.971 -7.837 -4.795 1.00 89.44 93 SER A N 1
ATOM 726 C CA . SER A 1 93 ? -4.707 -8.523 -3.736 1.00 89.44 93 SER A CA 1
ATOM 727 C C . SER A 1 93 ? -5.041 -7.536 -2.623 1.00 89.44 93 SER A C 1
ATOM 729 O O . SER A 1 93 ? -4.203 -6.720 -2.240 1.00 89.44 93 SER A O 1
ATOM 731 N N . CYS A 1 94 ? -6.266 -7.614 -2.110 1.00 86.56 94 CYS A N 1
ATOM 732 C CA . CYS A 1 94 ? -6.715 -6.864 -0.946 1.00 86.56 94 CYS A CA 1
ATOM 733 C C . CYS A 1 94 ? -7.233 -7.839 0.101 1.00 86.56 94 CYS A C 1
ATOM 735 O O . CYS A 1 94 ? -8.037 -8.719 -0.213 1.00 86.56 94 CYS A O 1
ATOM 737 N N . LEU A 1 95 ? -6.799 -7.671 1.342 1.00 87.88 95 LEU A N 1
ATOM 738 C CA . LEU A 1 95 ? -7.268 -8.446 2.478 1.00 87.88 95 LEU A CA 1
ATOM 739 C C . LEU A 1 95 ? -7.557 -7.503 3.636 1.00 87.88 95 LEU A C 1
ATOM 741 O O . LEU A 1 95 ? -6.791 -6.579 3.899 1.00 87.88 95 LEU A O 1
ATOM 745 N N . TYR A 1 96 ? -8.629 -7.787 4.366 1.00 86.12 96 TYR A N 1
ATOM 746 C CA . TYR A 1 96 ? -8.926 -7.116 5.621 1.00 86.12 96 TYR A CA 1
ATOM 747 C C . TYR A 1 96 ? -8.997 -8.127 6.763 1.00 86.12 96 TYR A C 1
ATOM 749 O O . TYR A 1 96 ? -9.587 -9.198 6.625 1.00 86.12 96 TYR A O 1
ATOM 757 N N . ASP A 1 97 ? -8.423 -7.754 7.901 1.00 86.88 97 ASP A N 1
ATOM 758 C CA . ASP A 1 97 ? -8.580 -8.424 9.188 1.00 86.88 97 ASP A CA 1
ATOM 759 C C . ASP A 1 97 ? -9.131 -7.414 10.200 1.00 86.88 97 ASP A C 1
ATOM 761 O O . ASP A 1 97 ? -8.572 -6.335 10.401 1.00 86.88 97 ASP A O 1
ATOM 765 N N . SER A 1 98 ? -10.259 -7.740 10.823 1.00 85.44 98 SER A N 1
ATOM 766 C CA . SER A 1 98 ? -10.976 -6.841 11.726 1.00 85.44 98 SER A CA 1
ATOM 767 C C . SER A 1 98 ? -11.204 -7.492 13.082 1.00 85.44 98 SER A C 1
ATOM 769 O O . SER A 1 98 ? -11.623 -8.647 13.176 1.00 85.44 98 SER A O 1
ATOM 771 N N . SER A 1 99 ? -11.017 -6.709 14.138 1.00 87.31 99 SER A N 1
ATOM 772 C CA . SER A 1 99 ? -11.303 -7.071 15.526 1.00 87.31 99 SE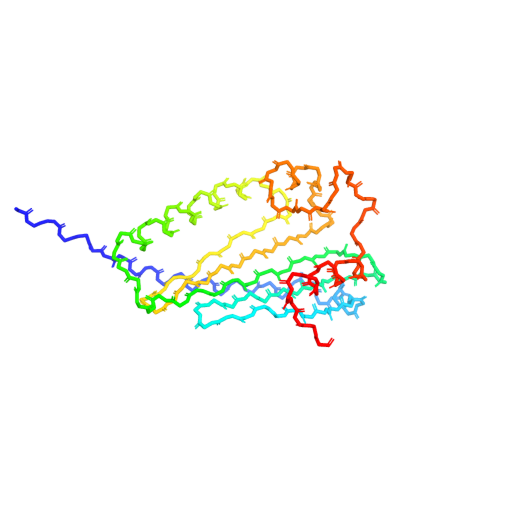R A CA 1
ATOM 773 C C . SER A 1 99 ? -11.972 -5.901 16.246 1.00 87.31 99 SER A C 1
ATOM 775 O O . SER A 1 99 ? -11.987 -4.789 15.727 1.00 87.31 99 SER A O 1
ATOM 777 N N . ASP A 1 100 ? -12.429 -6.110 17.482 1.00 84.00 100 ASP A N 1
ATOM 778 C CA . ASP A 1 100 ? -13.023 -5.042 18.304 1.00 84.00 100 ASP A CA 1
ATOM 779 C C . ASP A 1 100 ? -12.065 -3.862 18.578 1.00 84.00 100 ASP A C 1
ATOM 781 O O . ASP A 1 100 ? -12.507 -2.788 18.969 1.00 84.00 100 ASP A O 1
ATOM 785 N N . GLN A 1 101 ? -10.750 -4.053 18.414 1.00 88.00 101 GLN A N 1
ATOM 786 C CA . GLN A 1 101 ? -9.731 -3.047 18.749 1.00 88.00 101 GLN A CA 1
ATOM 787 C C . GLN A 1 101 ? -9.131 -2.350 17.529 1.00 88.00 101 GLN A C 1
ATOM 789 O O . GLN A 1 101 ? -8.644 -1.225 17.641 1.00 88.00 101 GLN A O 1
ATOM 794 N N . LYS A 1 102 ? -9.088 -3.034 16.384 1.00 91.00 102 LYS A N 1
ATOM 795 C CA . LYS A 1 102 ? -8.396 -2.551 15.190 1.00 91.00 102 LYS A CA 1
ATOM 796 C C . LYS A 1 102 ? -8.921 -3.192 13.915 1.00 91.00 102 LYS A C 1
ATOM 798 O O . LYS A 1 102 ? -9.372 -4.341 13.936 1.00 91.00 102 LYS A O 1
ATOM 803 N N . ILE A 1 103 ? -8.732 -2.472 12.820 1.00 90.50 103 ILE A N 1
ATOM 804 C CA . ILE A 1 103 ? -8.850 -2.955 11.446 1.00 90.50 103 ILE A CA 1
ATOM 8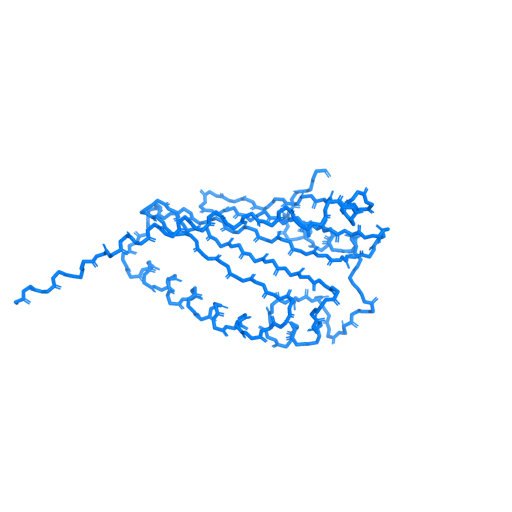05 C C . ILE A 1 103 ? -7.458 -2.942 10.823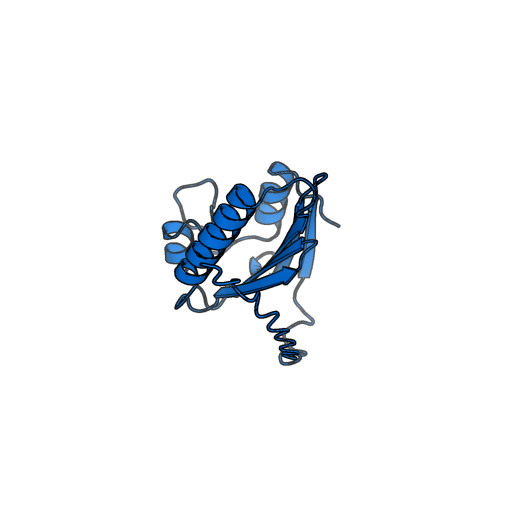 1.00 90.50 103 ILE A C 1
ATOM 807 O O . ILE A 1 103 ? -6.701 -1.987 11.000 1.00 90.50 103 ILE A O 1
ATOM 811 N N . VAL A 1 104 ? -7.120 -4.009 10.109 1.00 91.56 104 VAL A N 1
ATOM 812 C CA . VAL A 1 104 ? -5.891 -4.147 9.336 1.00 91.56 104 VAL A CA 1
ATOM 813 C C . VAL A 1 104 ? -6.271 -4.406 7.886 1.00 91.56 104 VAL A C 1
ATOM 815 O O . VAL A 1 104 ? -6.965 -5.368 7.588 1.00 91.56 104 VAL A O 1
ATOM 818 N N . GLU A 1 105 ? -5.812 -3.545 6.996 1.00 89.44 105 GLU A N 1
ATOM 819 C CA . GLU A 1 105 ? -5.863 -3.702 5.548 1.00 89.44 105 GLU A CA 1
ATOM 820 C C . GLU A 1 105 ? -4.484 -4.128 5.059 1.00 89.44 105 GLU A C 1
ATOM 822 O O . GLU A 1 105 ? -3.480 -3.532 5.454 1.00 89.44 105 GLU A O 1
ATOM 827 N N . ILE A 1 106 ? -4.436 -5.109 4.169 1.00 91.00 106 ILE A N 1
ATOM 828 C CA . ILE A 1 106 ? -3.226 -5.517 3.468 1.00 91.00 106 ILE A CA 1
ATOM 829 C C . ILE A 1 106 ? -3.514 -5.450 1.972 1.00 91.00 106 ILE A C 1
ATOM 831 O O . ILE A 1 106 ? -4.401 -6.141 1.473 1.00 91.00 106 ILE A O 1
ATOM 835 N N . VAL A 1 107 ? -2.755 -4.620 1.266 1.00 89.81 107 VAL A N 1
ATOM 836 C CA . VAL A 1 107 ? -2.802 -4.484 -0.189 1.00 89.81 107 VAL A CA 1
ATOM 837 C C . VAL A 1 107 ? -1.466 -4.935 -0.752 1.00 89.81 107 VAL A C 1
ATOM 839 O O . VAL A 1 107 ? -0.437 -4.341 -0.438 1.00 89.81 107 VAL A O 1
ATOM 842 N N . ASP A 1 108 ? -1.488 -5.964 -1.588 1.00 92.12 108 ASP A N 1
ATOM 843 C CA . ASP A 1 108 ? -0.318 -6.462 -2.312 1.00 92.12 108 ASP A CA 1
ATOM 844 C C . ASP A 1 108 ? -0.490 -6.178 -3.805 1.00 92.12 108 ASP A C 1
ATOM 846 O O . ASP A 1 108 ? -1.528 -6.500 -4.386 1.00 92.12 108 ASP A O 1
ATOM 850 N N . ILE A 1 109 ? 0.504 -5.541 -4.415 1.00 90.12 109 ILE A N 1
ATOM 851 C CA . ILE A 1 109 ? 0.515 -5.159 -5.826 1.00 90.12 109 ILE A CA 1
ATOM 852 C C . ILE A 1 109 ? 1.782 -5.729 -6.463 1.00 90.12 109 ILE A C 1
ATOM 854 O O . ILE A 1 109 ? 2.882 -5.216 -6.246 1.00 90.12 109 ILE A O 1
ATOM 858 N N . ASP A 1 110 ? 1.622 -6.735 -7.320 1.00 91.31 110 ASP A N 1
ATOM 859 C CA . ASP A 1 110 ? 2.678 -7.246 -8.189 1.00 91.31 110 ASP A CA 1
ATOM 860 C C . ASP A 1 110 ? 2.775 -6.378 -9.450 1.00 91.31 110 ASP A C 1
ATOM 862 O O . ASP A 1 110 ? 2.035 -6.544 -10.427 1.00 91.31 110 ASP A O 1
ATOM 866 N N . LEU A 1 111 ? 3.735 -5.453 -9.451 1.00 88.81 111 LEU A N 1
ATOM 867 C CA . LEU A 1 111 ? 3.927 -4.499 -10.542 1.00 88.81 111 LEU A CA 1
ATOM 868 C C . LEU A 1 111 ? 4.345 -5.159 -11.868 1.00 88.81 111 LEU A C 1
ATOM 870 O O . LEU A 1 111 ? 4.349 -4.489 -12.900 1.00 88.81 111 LEU A O 1
ATOM 874 N N . GLN A 1 112 ? 4.690 -6.451 -11.864 1.00 88.62 112 GLN A N 1
ATOM 875 C CA . GLN A 1 112 ? 4.991 -7.213 -13.079 1.00 88.62 112 GLN A CA 1
ATOM 876 C C . GLN A 1 112 ? 3.735 -7.793 -13.742 1.00 88.62 112 GLN A C 1
ATOM 878 O O . GLN A 1 112 ? 3.788 -8.170 -14.913 1.00 88.62 112 GLN A O 1
ATOM 883 N N . GLN A 1 113 ? 2.620 -7.870 -13.011 1.00 88.44 113 GLN A N 1
ATOM 884 C CA . GLN A 1 113 ? 1.365 -8.468 -13.478 1.00 88.44 113 GLN A CA 1
ATOM 885 C C . GLN A 1 113 ? 0.240 -7.443 -13.679 1.00 88.44 113 GLN A C 1
ATOM 887 O O . GLN A 1 113 ? -0.705 -7.710 -14.421 1.00 88.44 113 GLN A O 1
ATOM 892 N N . VAL A 1 114 ? 0.332 -6.266 -13.056 1.00 88.75 114 VAL A N 1
ATOM 893 C CA . VAL A 1 114 ? -0.705 -5.224 -13.135 1.00 88.75 114 VAL A CA 1
ATOM 894 C C . VAL A 1 114 ? -0.627 -4.369 -14.401 1.00 88.75 114 VAL A C 1
ATOM 896 O O . VAL A 1 114 ? 0.437 -4.127 -14.971 1.00 88.75 114 VAL A O 1
ATOM 899 N N . ASP A 1 115 ? -1.770 -3.799 -14.784 1.00 88.12 115 ASP A N 1
ATOM 900 C CA . ASP A 1 115 ? -1.835 -2.681 -15.728 1.00 88.12 115 ASP A CA 1
ATOM 901 C C . ASP A 1 115 ? -1.798 -1.346 -14.962 1.00 88.12 115 ASP A C 1
ATOM 903 O O . ASP A 1 115 ? -2.797 -0.911 -14.385 1.00 88.12 115 ASP A O 1
ATOM 907 N N . LEU A 1 116 ? -0.650 -0.658 -14.994 1.00 85.19 116 LEU A N 1
ATOM 908 C CA . LEU A 1 116 ? -0.457 0.643 -14.337 1.00 85.19 116 LEU A CA 1
ATOM 909 C C . LEU A 1 116 ? -1.464 1.713 -14.788 1.00 85.19 116 LEU A C 1
ATOM 911 O O . LEU A 1 116 ? -1.793 2.606 -14.005 1.00 85.19 116 LEU A O 1
ATOM 915 N N . LYS A 1 117 ? -1.977 1.639 -16.026 1.00 84.00 117 LYS A N 1
ATOM 916 C CA . LYS A 1 117 ? -2.990 2.589 -16.514 1.00 84.00 117 LYS A CA 1
ATOM 917 C C . LYS A 1 117 ? -4.317 2.387 -15.822 1.00 84.00 117 LYS A C 1
ATOM 919 O O . LYS A 1 117 ? -4.997 3.357 -15.489 1.00 84.00 117 LYS A O 1
ATOM 924 N N . MET A 1 118 ? -4.675 1.130 -15.621 1.00 85.19 118 MET A N 1
ATOM 925 C CA . MET A 1 118 ? -5.887 0.767 -14.919 1.00 85.19 118 MET A CA 1
ATOM 926 C C . MET A 1 118 ? -5.763 1.123 -13.432 1.00 85.19 118 MET A C 1
ATOM 928 O O . MET A 1 118 ? -6.642 1.815 -12.929 1.00 85.19 118 MET A O 1
ATOM 932 N N . LEU A 1 119 ? -4.629 0.839 -12.778 1.00 84.62 119 LEU A N 1
ATOM 933 C CA . LEU A 1 119 ? -4.410 1.256 -11.383 1.00 84.62 119 LEU A CA 1
ATOM 934 C C . LEU A 1 119 ? -4.486 2.779 -11.189 1.00 84.62 119 LEU A C 1
ATOM 936 O O . LEU A 1 119 ? -5.030 3.239 -10.185 1.00 84.62 119 LEU A O 1
ATOM 940 N N . GLN A 1 120 ? -3.992 3.573 -12.146 1.00 82.81 120 GLN A N 1
ATOM 941 C CA . GLN A 1 120 ? -4.138 5.031 -12.094 1.00 82.81 120 GLN A CA 1
ATOM 942 C C . GLN A 1 120 ? -5.586 5.480 -12.299 1.00 82.81 120 GLN A C 1
ATOM 944 O O . GLN A 1 120 ? -6.067 6.369 -11.598 1.00 82.81 120 GLN A O 1
ATOM 949 N N . LYS A 1 121 ? -6.289 4.877 -13.263 1.00 82.75 121 LYS A N 1
ATOM 950 C CA . LYS A 1 121 ? -7.684 5.209 -13.570 1.00 82.75 121 LYS A CA 1
ATOM 951 C C . LYS A 1 121 ? -8.618 4.897 -12.397 1.00 82.75 121 LYS A C 1
ATOM 953 O O . LYS A 1 121 ? -9.499 5.702 -12.111 1.00 82.75 121 LYS A O 1
ATOM 958 N N . GLU A 1 122 ? -8.400 3.772 -11.723 1.00 81.62 122 GLU A N 1
ATOM 959 C CA . GLU A 1 122 ? -9.155 3.359 -10.533 1.00 81.62 122 GLU A CA 1
ATOM 960 C C . GLU A 1 122 ? -8.708 4.109 -9.257 1.00 81.62 122 GLU A C 1
ATOM 962 O O . GLU A 1 122 ? -9.255 3.905 -8.173 1.00 81.62 122 GLU A O 1
ATOM 967 N N . GLY A 1 123 ? -7.720 5.009 -9.369 1.00 78.31 123 GLY A N 1
ATOM 968 C CA . GLY A 1 123 ? -7.230 5.832 -8.261 1.00 78.31 123 GLY A CA 1
ATOM 969 C C . GLY A 1 123 ? -6.456 5.054 -7.193 1.00 78.31 123 GLY A C 1
ATOM 970 O O . GLY A 1 123 ? -6.308 5.548 -6.079 1.00 78.31 123 GLY A O 1
ATOM 971 N N . ILE A 1 124 ? -5.979 3.852 -7.524 1.00 82.06 124 ILE A N 1
ATOM 972 C CA . ILE A 1 124 ? -5.219 2.956 -6.638 1.00 82.06 124 ILE A CA 1
ATOM 973 C C . ILE A 1 124 ? -3.779 3.445 -6.509 1.00 82.06 124 ILE A C 1
ATOM 975 O O . ILE A 1 124 ? -3.219 3.488 -5.418 1.00 82.06 124 ILE A O 1
ATOM 979 N N . LEU A 1 125 ? -3.191 3.863 -7.633 1.00 78.81 125 LEU A N 1
ATOM 980 C CA . LEU A 1 125 ? -1.877 4.493 -7.678 1.00 78.81 125 LEU A CA 1
ATOM 981 C C . LEU A 1 125 ? -1.996 5.909 -8.234 1.00 78.81 125 LEU A C 1
ATOM 983 O O . LEU A 1 125 ? -2.640 6.146 -9.254 1.00 78.81 125 LEU A O 1
ATOM 987 N N . SER A 1 126 ? -1.325 6.856 -7.585 1.00 72.88 126 SER A N 1
ATOM 988 C CA . SER A 1 126 ? -1.193 8.225 -8.078 1.00 72.88 126 SER A CA 1
ATOM 989 C C . SER A 1 126 ? 0.273 8.540 -8.319 1.00 72.88 126 SER A C 1
ATOM 991 O O . SER A 1 126 ? 1.110 8.362 -7.440 1.00 72.88 126 SER A O 1
ATOM 993 N N . PHE A 1 127 ? 0.586 9.033 -9.515 1.00 65.31 127 PHE A N 1
ATOM 994 C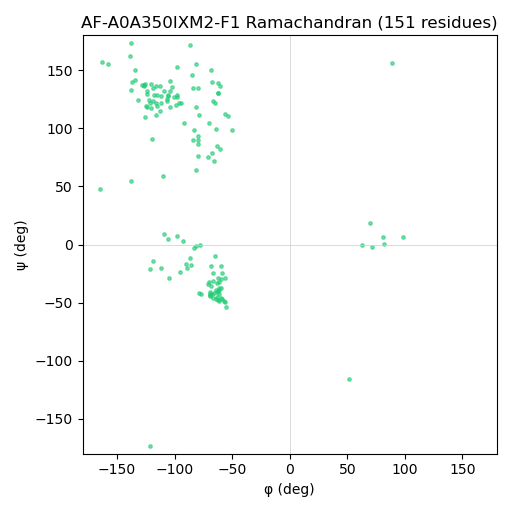 CA . PHE A 1 127 ? 1.960 9.335 -9.924 1.00 65.31 127 PHE A CA 1
ATOM 995 C C . PHE A 1 127 ? 2.320 10.817 -9.756 1.00 65.31 127 PHE A C 1
ATOM 997 O O . PHE A 1 127 ? 3.342 11.263 -10.270 1.00 65.31 127 PHE A O 1
ATOM 1004 N N . GLY A 1 128 ? 1.446 11.621 -9.131 1.00 63.41 128 GLY A N 1
ATOM 1005 C CA . GLY A 1 128 ? 1.601 13.082 -9.031 1.00 63.41 128 GLY A CA 1
ATOM 1006 C C . GLY A 1 128 ? 1.586 13.819 -10.381 1.00 63.41 128 GLY A C 1
ATOM 1007 O O . GLY A 1 128 ? 1.676 15.044 -10.426 1.00 63.41 128 GLY A O 1
ATOM 1008 N N . THR A 1 129 ? 1.455 13.082 -11.486 1.00 64.69 129 THR A N 1
ATOM 1009 C CA . THR A 1 129 ? 1.412 13.573 -12.859 1.00 64.69 129 THR A CA 1
ATOM 1010 C C . THR A 1 129 ? 0.348 12.809 -13.649 1.00 64.69 129 THR A C 1
ATOM 1012 O O . THR A 1 129 ? -0.080 11.721 -13.261 1.00 64.69 129 THR A O 1
ATOM 1015 N N . ASN A 1 130 ? -0.061 13.369 -14.788 1.00 65.62 130 ASN A N 1
ATOM 1016 C CA . ASN A 1 130 ? -0.998 12.718 -15.710 1.00 65.62 130 ASN A CA 1
ATOM 1017 C C . ASN A 1 130 ? -0.315 11.698 -16.640 1.00 65.62 130 ASN A C 1
ATOM 1019 O O . ASN A 1 130 ? -0.989 11.091 -17.470 1.00 65.62 130 ASN A O 1
ATOM 1023 N N . THR A 1 131 ? 1.007 11.537 -16.543 1.00 69.81 131 THR A N 1
ATOM 1024 C CA . THR A 1 131 ? 1.779 10.630 -17.394 1.00 69.81 131 THR A CA 1
ATOM 1025 C C . THR A 1 131 ? 2.142 9.390 -16.599 1.00 69.81 131 THR A C 1
ATOM 1027 O O . THR A 1 131 ? 2.642 9.480 -15.481 1.00 69.81 131 THR A O 1
ATOM 1030 N N . ILE A 1 132 ? 1.909 8.229 -17.196 1.00 68.44 132 ILE A N 1
ATOM 1031 C CA . ILE A 1 132 ? 2.291 6.950 -16.608 1.00 68.44 132 ILE A CA 1
ATOM 1032 C C . ILE A 1 132 ? 3.766 6.748 -16.923 1.00 68.44 132 ILE A C 1
ATOM 1034 O O . ILE A 1 132 ? 4.115 6.748 -18.107 1.00 68.44 132 ILE A O 1
ATOM 1038 N N . PRO A 1 133 ? 4.633 6.648 -15.909 1.00 70.81 133 PRO A N 1
ATOM 1039 C CA . PRO A 1 133 ? 6.047 6.445 -16.153 1.00 70.81 133 PRO A CA 1
ATOM 1040 C C . PRO A 1 133 ? 6.278 5.046 -16.741 1.00 70.81 133 PRO A C 1
ATOM 1042 O O . PRO A 1 133 ? 5.527 4.108 -16.455 1.00 70.81 133 PRO A O 1
ATOM 1045 N N . ASP A 1 134 ? 7.321 4.904 -17.561 1.00 64.62 134 ASP A N 1
ATOM 1046 C CA . ASP A 1 134 ? 7.795 3.605 -18.048 1.00 64.62 134 ASP A CA 1
ATOM 1047 C C . ASP A 1 134 ? 8.457 2.852 -16.877 1.00 64.62 134 ASP A C 1
ATOM 1049 O O . ASP A 1 134 ? 9.677 2.797 -16.745 1.00 64.62 134 ASP A O 1
ATOM 1053 N N . GLY A 1 135 ? 7.621 2.325 -15.980 1.00 66.56 135 GLY A N 1
ATOM 1054 C CA . GLY A 1 135 ? 8.023 1.733 -14.706 1.00 66.56 135 GLY A CA 1
ATOM 1055 C C . GLY A 1 135 ? 8.104 2.747 -13.560 1.00 66.56 135 GLY A C 1
ATOM 1056 O O . GLY A 1 135 ? 8.258 3.949 -13.759 1.00 66.56 135 GLY A O 1
ATOM 1057 N N . LEU A 1 136 ? 7.982 2.251 -12.330 1.00 84.12 136 LEU A N 1
ATOM 1058 C CA . LEU A 1 136 ? 8.152 3.052 -11.117 1.00 84.12 136 LEU A CA 1
ATOM 1059 C C . LEU A 1 136 ? 9.562 2.843 -10.584 1.00 84.12 136 LEU A C 1
ATOM 1061 O O . LEU A 1 136 ? 9.973 1.698 -10.412 1.00 84.12 136 LEU A O 1
ATOM 1065 N N . SER A 1 137 ? 10.299 3.919 -10.311 1.00 88.94 137 SER A N 1
ATOM 1066 C CA . SER A 1 137 ? 11.607 3.793 -9.673 1.00 88.94 137 SER A CA 1
ATOM 1067 C C . SER A 1 137 ? 11.483 3.721 -8.150 1.00 88.94 137 SER A C 1
ATOM 1069 O O . SER A 1 137 ? 10.609 4.360 -7.554 1.00 88.94 137 SER A O 1
ATOM 1071 N N . LEU A 1 138 ? 12.364 2.961 -7.500 1.00 90.38 138 LEU A N 1
ATOM 1072 C CA . LEU A 1 138 ? 12.452 2.886 -6.045 1.00 90.38 138 LEU A CA 1
ATOM 1073 C C . LEU A 1 138 ? 12.844 4.250 -5.476 1.00 90.38 138 LEU A C 1
ATOM 1075 O O . LEU A 1 138 ? 12.196 4.734 -4.551 1.00 90.38 138 LEU A O 1
ATOM 1079 N N . SER A 1 139 ? 13.857 4.893 -6.058 1.00 89.75 139 SER A N 1
ATOM 1080 C CA . SER A 1 139 ? 14.333 6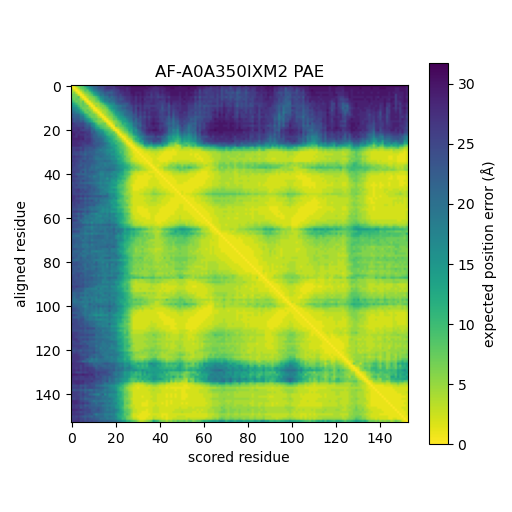.221 -5.664 1.00 89.75 139 SER A CA 1
ATOM 1081 C C . SER A 1 139 ? 13.226 7.286 -5.669 1.00 89.75 139 SER A C 1
ATOM 1083 O O . SER A 1 139 ? 12.984 7.920 -4.638 1.00 89.75 139 SER A O 1
ATOM 1085 N N . SER A 1 140 ? 12.496 7.444 -6.778 1.00 87.69 140 SER A N 1
ATOM 1086 C CA . SER A 1 140 ? 11.423 8.444 -6.874 1.00 87.69 140 SER A CA 1
ATOM 1087 C C . SER A 1 140 ? 10.210 8.080 -6.022 1.00 87.69 140 SER A C 1
ATOM 1089 O O . SER A 1 140 ? 9.567 8.972 -5.474 1.00 87.69 140 SER A O 1
ATOM 1091 N N . SER A 1 141 ? 9.913 6.789 -5.850 1.00 88.75 141 SER A N 1
ATOM 1092 C CA . SER A 1 141 ? 8.833 6.351 -4.956 1.00 88.75 141 SER A CA 1
ATOM 1093 C C . SER A 1 141 ? 9.168 6.644 -3.496 1.00 88.75 141 SER A C 1
ATOM 1095 O O . SER A 1 141 ? 8.327 7.173 -2.773 1.00 88.75 141 SER A O 1
ATOM 1097 N N . LYS A 1 142 ? 10.413 6.395 -3.064 1.00 90.62 142 LYS A N 1
ATOM 1098 C CA . LYS A 1 142 ? 10.883 6.785 -1.728 1.00 90.62 142 LYS A CA 1
ATOM 1099 C C . LYS A 1 142 ? 10.781 8.292 -1.525 1.00 90.62 142 LYS A C 1
ATOM 1101 O O . LYS A 1 142 ? 10.278 8.720 -0.491 1.00 90.62 142 LYS A O 1
ATOM 1106 N N . GLU A 1 143 ? 11.226 9.094 -2.491 1.00 88.88 143 GLU A N 1
ATOM 1107 C CA . GLU A 1 143 ? 11.148 10.558 -2.411 1.00 88.88 143 GLU A CA 1
ATOM 1108 C C . GLU A 1 143 ? 9.695 11.038 -2.304 1.00 88.88 143 GLU A C 1
ATOM 1110 O O . GLU A 1 143 ? 9.359 11.812 -1.407 1.00 88.88 143 GLU A O 1
ATOM 1115 N N . TYR A 1 144 ? 8.814 10.527 -3.165 1.00 86.19 144 TYR A N 1
ATOM 1116 C CA . TYR A 1 144 ? 7.389 10.844 -3.138 1.00 86.19 144 TYR A CA 1
ATOM 1117 C C . TYR A 1 144 ? 6.753 10.508 -1.785 1.00 86.19 144 TYR A C 1
ATOM 1119 O O . TYR A 1 144 ? 6.091 11.353 -1.186 1.00 86.19 144 TYR A O 1
ATOM 1127 N N . LEU A 1 145 ? 6.999 9.307 -1.263 1.00 89.56 145 LEU A N 1
ATOM 1128 C CA . LEU A 1 145 ? 6.455 8.873 0.022 1.00 89.56 145 LEU A CA 1
ATOM 1129 C C . LEU A 1 145 ? 7.061 9.639 1.200 1.00 89.56 145 LEU A C 1
ATOM 1131 O O . LEU A 1 145 ? 6.340 9.986 2.133 1.00 89.56 145 LEU A O 1
ATOM 1135 N N . SER A 1 146 ? 8.345 9.990 1.130 1.00 91.38 146 SER A N 1
ATOM 1136 C CA . SER A 1 146 ? 8.990 10.854 2.126 1.00 91.38 146 SER A CA 1
ATOM 1137 C C . SER A 1 146 ? 8.327 12.232 2.171 1.00 91.38 146 SER A C 1
ATOM 1139 O O . SER A 1 146 ? 8.073 12.762 3.249 1.00 91.38 146 SER A O 1
ATOM 1141 N N . ASN A 1 147 ? 7.953 12.782 1.011 1.00 87.69 147 ASN A N 1
ATOM 1142 C CA . ASN A 1 147 ? 7.198 14.036 0.926 1.00 87.69 147 ASN A CA 1
ATOM 1143 C C . ASN A 1 147 ? 5.770 13.920 1.490 1.00 87.69 147 ASN A C 1
ATOM 1145 O O . ASN A 1 147 ? 5.206 14.925 1.919 1.00 87.69 147 ASN A O 1
ATOM 1149 N N . LEU A 1 148 ? 5.195 12.713 1.519 1.00 86.44 148 LEU A N 1
ATOM 1150 C CA . LEU A 1 148 ? 3.927 12.417 2.197 1.00 86.44 148 LEU A CA 1
ATOM 1151 C C . LEU A 1 148 ? 4.089 12.142 3.704 1.00 86.44 148 LEU A C 1
ATOM 1153 O O . LEU A 1 148 ? 3.090 11.955 4.394 1.00 86.44 148 LEU A O 1
ATOM 1157 N N . GLY A 1 149 ? 5.322 12.138 4.221 1.00 90.06 149 GLY A N 1
ATOM 1158 C CA . GLY A 1 149 ? 5.626 11.946 5.640 1.00 90.06 149 GLY A CA 1
ATOM 1159 C C . GLY A 1 149 ? 6.046 10.528 6.030 1.00 90.06 149 GLY A C 1
ATOM 1160 O O . GLY A 1 149 ? 6.216 10.271 7.220 1.00 90.06 149 GLY A O 1
ATOM 1161 N N . PHE A 1 150 ? 6.231 9.611 5.073 1.00 91.81 150 PHE A N 1
ATOM 1162 C CA . PHE A 1 150 ? 6.807 8.299 5.372 1.00 91.81 150 PHE A CA 1
ATOM 1163 C C . PHE A 1 150 ? 8.271 8.433 5.791 1.00 91.81 150 PHE A C 1
ATOM 1165 O O . PHE A 1 150 ? 9.050 9.170 5.186 1.00 91.81 150 PHE A O 1
ATOM 1172 N N . VAL A 1 151 ? 8.658 7.656 6.795 1.00 92.94 151 VAL A N 1
ATOM 1173 C CA . VAL A 1 151 ? 10.045 7.504 7.229 1.00 92.94 151 VAL A CA 1
ATOM 1174 C C . VAL A 1 151 ? 10.532 6.131 6.790 1.00 92.94 151 VAL A C 1
ATOM 1176 O O . VAL A 1 151 ? 9.907 5.126 7.121 1.00 92.94 151 VAL A O 1
ATOM 1179 N N . PHE A 1 152 ? 11.626 6.097 6.032 1.00 88.00 152 PHE A N 1
ATOM 1180 C CA . PHE A 1 152 ? 12.256 4.863 5.558 1.00 88.00 152 PHE A CA 1
ATOM 1181 C C . PHE A 1 152 ? 13.433 4.458 6.446 1.00 88.00 152 PHE A C 1
ATOM 1183 O O . PHE A 1 152 ? 14.070 5.322 7.055 1.00 88.00 152 PHE A O 1
ATOM 1190 N N . ASP A 1 153 ? 13.708 3.156 6.483 1.00 78.31 153 ASP A N 1
ATOM 1191 C CA . ASP A 1 153 ? 14.922 2.573 7.062 1.00 78.31 153 ASP A CA 1
ATOM 1192 C C . ASP A 1 153 ? 16.202 2.839 6.240 1.00 78.31 153 ASP A C 1
ATOM 1194 O O . ASP A 1 153 ? 16.127 3.129 5.015 1.00 78.31 153 ASP A O 1
#

Secondary structure (DSSP, 8-state):
---------------------TTTSTT-EEEEEEEE-SSEEEEEEEEEETTEEEEEEEEEEEE-TT--HHHHHHHHHHHHHHHHHHTT-TTEEEEEEE-SSEEEEEEEEETTTS-HHHHHHTTS---SSSS--SS-BHHHHHHHHHHTT-EE-

Radius of gyration: 17.56 Å; Cα contacts (8 Å, |Δi|>4): 210; chains: 1; bounding box: 57×34×38 Å